Protein AF-A0A967JTA5-F1 (afdb_monomer)

Radius of gyration: 16.33 Å; Cα contacts (8 Å, |Δi|>4): 118; chains: 1; bounding box: 40×21×45 Å

Sequence (94 aa):
MLGPEAVQVYLVDEVQRVYRSQGVNINDRHIEVIVRQMMRKVRIEDAGDSDLLPSELVDRWTFEEMNARLIAEGGGPAVGVPVLLGVTKSSLST

Secondary structure (DSSP, 8-state):
---HHHHHHHHHHHHHHHHHHTT----HHHHHHHHHHHT-EEEEEE-TTSSPPTT-EEEHHHHHHHHHHHHHTTPPPPEEEEEPPPHHHHHH--

Structure (mmCIF, N/CA/C/O backbone):
data_AF-A0A967JTA5-F1
#
_entry.id   AF-A0A967JTA5-F1
#
loop_
_atom_site.group_PDB
_atom_site.id
_atom_site.type_symbol
_atom_site.label_atom_id
_atom_site.label_alt_id
_atom_site.label_comp_id
_atom_site.label_asym_id
_atom_site.label_entity_id
_atom_site.label_seq_id
_atom_site.pdbx_PDB_ins_code
_atom_site.Cartn_x
_atom_site.Cartn_y
_atom_site.Cartn_z
_atom_site.occupancy
_atom_site.B_iso_or_equiv
_atom_site.auth_seq_id
_atom_site.auth_comp_id
_atom_site.auth_asym_id
_atom_site.auth_atom_id
_atom_site.pdbx_PDB_model_num
ATOM 1 N N . MET A 1 1 ? -9.408 -13.570 -8.372 1.00 50.25 1 MET A N 1
ATOM 2 C CA . MET A 1 1 ? -9.030 -12.881 -7.119 1.00 50.25 1 MET A CA 1
ATOM 3 C C . MET A 1 1 ? -9.710 -11.527 -7.115 1.00 50.25 1 MET A C 1
ATOM 5 O O . MET A 1 1 ? -9.762 -10.905 -8.167 1.00 50.25 1 MET A O 1
ATOM 9 N N . LEU A 1 2 ? -10.276 -11.106 -5.986 1.00 65.12 2 LEU A N 1
ATOM 10 C CA . LEU A 1 2 ? -10.770 -9.739 -5.831 1.00 65.12 2 LEU A CA 1
ATOM 11 C C . LEU A 1 2 ? -9.555 -8.804 -5.645 1.00 65.12 2 LEU A C 1
ATOM 13 O O . LEU A 1 2 ? -8.604 -9.186 -4.966 1.00 65.12 2 LEU A O 1
ATOM 17 N N . GLY A 1 3 ? -9.549 -7.647 -6.314 1.00 81.25 3 GLY A N 1
ATOM 18 C CA . GLY A 1 3 ? -8.413 -6.713 -6.348 1.00 81.25 3 GLY A CA 1
ATOM 19 C C . GLY A 1 3 ? -8.216 -5.900 -5.056 1.00 81.25 3 GLY A C 1
ATOM 20 O O . GLY A 1 3 ? -8.980 -6.064 -4.100 1.00 81.25 3 GLY A O 1
ATOM 21 N N . PRO A 1 4 ? -7.212 -5.003 -5.015 1.00 82.44 4 PRO A N 1
ATOM 22 C CA . PRO A 1 4 ? -6.923 -4.133 -3.868 1.00 82.44 4 PRO A CA 1
ATOM 23 C C . PRO A 1 4 ? -8.144 -3.358 -3.352 1.00 82.44 4 PRO A C 1
ATOM 25 O O . PRO A 1 4 ? -8.312 -3.185 -2.148 1.00 82.44 4 PRO A O 1
ATOM 28 N N . GLU A 1 5 ? -9.039 -2.953 -4.248 1.00 86.88 5 GLU A N 1
ATOM 29 C CA . GLU A 1 5 ? -10.255 -2.206 -3.928 1.00 86.88 5 GLU A CA 1
ATOM 30 C C . GLU A 1 5 ? -11.208 -3.030 -3.052 1.00 86.88 5 GLU A C 1
ATOM 32 O O . GLU A 1 5 ? -11.794 -2.517 -2.102 1.00 86.88 5 GLU A O 1
ATOM 37 N N . ALA A 1 6 ? -11.324 -4.333 -3.314 1.00 89.38 6 ALA A N 1
ATOM 38 C CA . ALA A 1 6 ? -12.171 -5.210 -2.515 1.00 89.38 6 ALA A CA 1
ATOM 39 C C . ALA A 1 6 ? -11.596 -5.451 -1.114 1.00 89.38 6 ALA A C 1
ATOM 41 O O . ALA A 1 6 ? -12.351 -5.525 -0.147 1.00 89.38 6 ALA A O 1
ATOM 42 N N . VAL A 1 7 ? -10.265 -5.536 -0.996 1.00 88.69 7 VAL A N 1
ATOM 43 C CA . VAL A 1 7 ? -9.587 -5.625 0.306 1.00 88.69 7 VAL A CA 1
ATOM 44 C C . VAL A 1 7 ? -9.824 -4.347 1.107 1.00 88.69 7 VAL A C 1
ATOM 46 O O . VAL A 1 7 ? -10.131 -4.423 2.294 1.00 88.69 7 VAL A O 1
ATOM 49 N N . GLN A 1 8 ? -9.752 -3.180 0.463 1.00 89.19 8 GLN A N 1
ATOM 50 C CA . GLN A 1 8 ? -10.029 -1.902 1.112 1.00 89.19 8 GLN A CA 1
ATOM 51 C C . GLN A 1 8 ? -11.468 -1.827 1.639 1.00 89.19 8 GLN A C 1
ATOM 53 O O . GLN A 1 8 ? -11.663 -1.497 2.808 1.00 89.19 8 GLN A O 1
ATOM 58 N N . VAL A 1 9 ? -12.463 -2.172 0.813 1.00 92.50 9 VAL A N 1
ATOM 59 C CA . VAL A 1 9 ? -13.882 -2.178 1.218 1.00 92.50 9 VAL A CA 1
ATOM 60 C C . VAL A 1 9 ? -14.119 -3.139 2.381 1.00 92.50 9 VAL A C 1
ATOM 62 O O . VAL A 1 9 ? -14.757 -2.765 3.362 1.00 92.50 9 VAL A O 1
ATOM 65 N N . TYR A 1 10 ? -13.560 -4.348 2.301 1.00 93.88 10 TYR A N 1
ATOM 66 C CA . TYR A 1 10 ? -13.664 -5.338 3.369 1.00 93.88 10 TYR A CA 1
ATOM 67 C C . TYR A 1 10 ? -13.093 -4.811 4.692 1.00 93.88 10 TYR A C 1
ATOM 69 O O . TYR A 1 10 ? -13.760 -4.871 5.720 1.00 93.88 10 TYR A O 1
ATOM 77 N N . LEU A 1 11 ? -11.885 -4.239 4.676 1.00 93.25 11 LEU A N 1
ATOM 78 C CA . LEU A 1 11 ? -11.250 -3.718 5.890 1.00 93.25 11 LEU A CA 1
ATOM 79 C C . LEU A 1 11 ? -12.041 -2.565 6.516 1.00 93.25 11 LEU A C 1
ATOM 81 O O . LEU A 1 11 ? -12.138 -2.493 7.740 1.00 93.25 11 LEU A O 1
ATOM 85 N N . VAL A 1 12 ? -12.615 -1.680 5.696 1.00 94.88 12 VAL A N 1
ATOM 86 C CA . VAL A 1 12 ? -13.455 -0.585 6.195 1.00 94.88 12 VAL A CA 1
ATOM 87 C C . VAL A 1 12 ? -14.714 -1.132 6.869 1.00 94.88 12 VAL A C 1
ATOM 89 O O . VAL A 1 12 ? -15.002 -0.739 7.999 1.00 94.88 12 VAL A O 1
ATOM 92 N N . ASP A 1 13 ? -15.424 -2.070 6.234 1.00 94.88 13 ASP A N 1
ATOM 93 C CA . ASP A 1 13 ? -16.659 -2.646 6.786 1.00 94.88 13 ASP A CA 1
ATOM 94 C C . ASP A 1 13 ? -16.417 -3.418 8.094 1.00 94.88 13 ASP A C 1
ATOM 96 O O . ASP A 1 13 ? -17.137 -3.233 9.078 1.00 94.88 13 ASP A O 1
ATOM 100 N N . GLU A 1 14 ? -15.350 -4.219 8.151 1.00 95.19 14 GLU A N 1
ATOM 101 C CA . GLU A 1 14 ? -14.977 -4.992 9.340 1.00 95.19 14 GLU A CA 1
ATOM 102 C C . GLU A 1 14 ? -14.675 -4.092 10.546 1.00 95.19 14 GLU A 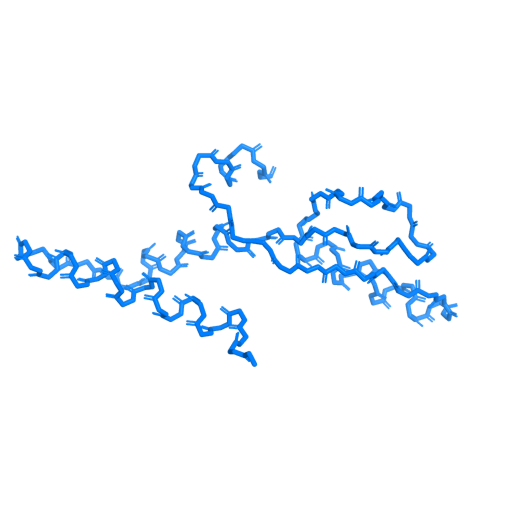C 1
ATOM 104 O O . GLU A 1 14 ? -15.190 -4.322 11.645 1.00 95.19 14 GLU A O 1
ATOM 109 N N . VAL A 1 15 ? -13.876 -3.036 10.349 1.00 93.62 15 VAL A N 1
ATOM 110 C CA . VAL A 1 15 ? -13.553 -2.075 11.416 1.00 93.62 15 VAL A CA 1
ATOM 111 C C . VAL A 1 15 ? -14.811 -1.320 11.839 1.00 93.62 15 VAL A C 1
ATOM 113 O O . VAL A 1 15 ? -15.080 -1.175 13.036 1.00 93.62 15 VAL A O 1
ATOM 116 N N . GLN A 1 16 ? -15.624 -0.895 10.873 1.00 94.25 16 GLN A N 1
ATOM 117 C CA . GLN A 1 16 ? -16.850 -0.156 11.134 1.00 94.25 16 GLN A CA 1
ATOM 118 C C . GLN A 1 16 ? -17.867 -0.987 11.927 1.00 94.25 16 GLN A C 1
ATOM 120 O O . GLN A 1 16 ? -18.517 -0.474 12.843 1.00 94.25 16 GLN A O 1
ATOM 125 N N . ARG A 1 17 ? -17.973 -2.290 11.648 1.00 94.94 17 ARG A N 1
ATOM 126 C CA . ARG A 1 17 ? -18.842 -3.209 12.394 1.00 94.94 17 ARG A CA 1
ATOM 127 C C . ARG A 1 17 ? -18.472 -3.284 13.875 1.00 94.94 17 ARG A C 1
ATOM 129 O O . ARG A 1 17 ? -19.368 -3.304 14.720 1.00 94.94 17 ARG A O 1
ATOM 136 N N . VAL A 1 18 ? -17.179 -3.285 14.202 1.00 95.31 18 VAL A N 1
ATOM 137 C CA . VAL A 1 18 ? -16.713 -3.307 15.596 1.00 95.31 18 VAL A CA 1
ATOM 138 C C . VAL A 1 18 ? -17.111 -2.022 16.323 1.00 95.31 18 VAL A C 1
ATOM 140 O O . VAL A 1 18 ? -17.711 -2.106 17.394 1.00 95.31 18 VAL A O 1
ATOM 143 N N . TYR A 1 19 ? -16.883 -0.844 15.736 1.00 93.81 19 TYR A N 1
ATOM 144 C CA . TYR A 1 19 ? -17.287 0.426 16.357 1.00 93.81 19 TYR A CA 1
ATOM 145 C C . TYR A 1 19 ? -18.804 0.541 16.541 1.00 93.81 19 TYR A C 1
ATOM 147 O O . TYR A 1 19 ? -19.267 0.896 17.628 1.00 93.81 19 TYR A O 1
ATOM 155 N N . ARG A 1 20 ? -19.587 0.133 15.533 1.00 92.75 20 ARG A N 1
ATOM 156 C CA . ARG A 1 20 ? -21.055 0.090 15.628 1.00 92.75 20 ARG A CA 1
ATOM 157 C C . ARG A 1 20 ? -21.530 -0.822 16.761 1.00 92.75 20 ARG A C 1
ATOM 159 O O . ARG A 1 20 ? -22.444 -0.444 17.489 1.00 92.75 20 ARG A O 1
ATOM 166 N N . SER A 1 21 ? -20.897 -1.984 16.956 1.00 95.00 21 SER A N 1
ATOM 167 C CA . SER A 1 21 ? -21.238 -2.911 18.052 1.00 95.00 21 SER A CA 1
ATOM 168 C C . SER A 1 21 ? -20.996 -2.328 19.450 1.00 95.00 21 SER A C 1
ATOM 170 O O . SER A 1 21 ? -21.651 -2.733 20.405 1.00 95.00 21 SER A O 1
ATOM 172 N N . GLN A 1 22 ? -20.103 -1.341 19.562 1.00 93.88 22 GLN A N 1
ATOM 173 C CA . GLN A 1 22 ? -19.801 -0.622 20.802 1.00 93.88 22 GLN A CA 1
ATOM 174 C C . GLN A 1 22 ? -20.639 0.660 20.962 1.00 93.88 22 GLN A C 1
ATOM 176 O O . GLN A 1 22 ? -20.422 1.426 21.898 1.00 93.88 22 GLN A O 1
ATOM 181 N N . GLY A 1 23 ? -21.582 0.918 20.048 1.00 93.06 23 GLY A N 1
ATOM 182 C CA . GLY A 1 23 ? -22.397 2.134 20.040 1.00 93.06 23 GLY A CA 1
ATOM 183 C C . GLY A 1 23 ? -21.631 3.396 19.630 1.00 93.06 23 GLY A C 1
ATOM 184 O O . GLY A 1 23 ? -22.126 4.502 19.834 1.00 93.06 23 GLY A O 1
ATOM 185 N N . VAL A 1 24 ? -20.434 3.252 19.053 1.00 95.31 24 VAL A N 1
ATOM 186 C CA . VAL A 1 24 ? -19.606 4.375 18.604 1.00 95.31 24 VAL A CA 1
ATOM 187 C C . VAL A 1 24 ? -19.864 4.630 17.125 1.00 95.31 24 VAL A C 1
ATOM 189 O O . VAL A 1 24 ? -19.684 3.748 16.285 1.00 95.31 24 VAL A O 1
ATOM 192 N N . ASN A 1 25 ? -20.258 5.860 16.797 1.00 91.00 25 ASN A N 1
ATOM 193 C CA . ASN A 1 25 ? -20.362 6.308 15.414 1.00 91.00 25 ASN A CA 1
ATOM 194 C C . ASN A 1 25 ? -19.041 6.956 14.983 1.00 91.00 25 ASN A C 1
ATOM 196 O O . ASN A 1 25 ? -18.652 7.991 15.525 1.00 91.00 25 ASN A O 1
ATOM 200 N N . ILE A 1 26 ? -18.360 6.351 14.014 1.00 91.56 26 ILE A N 1
ATOM 201 C CA . ILE A 1 26 ? -17.140 6.880 13.403 1.00 91.56 26 ILE A CA 1
ATOM 202 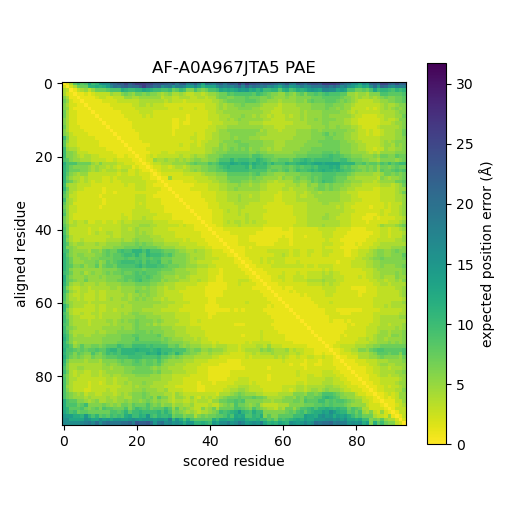C C . ILE A 1 26 ? -17.382 7.088 11.908 1.00 91.56 26 ILE A C 1
ATOM 204 O O . ILE A 1 26 ? -18.036 6.281 11.250 1.00 91.56 26 ILE A O 1
ATOM 208 N N . ASN A 1 27 ? -16.869 8.200 11.381 1.00 92.38 27 ASN A N 1
ATOM 209 C CA . ASN A 1 27 ? -16.946 8.495 9.957 1.00 92.38 27 ASN A CA 1
ATOM 210 C C . ASN A 1 27 ? -16.007 7.563 9.178 1.00 92.38 27 ASN A C 1
ATOM 212 O O . ASN A 1 27 ? -14.807 7.521 9.468 1.00 92.38 27 ASN A O 1
ATOM 216 N N . ASP A 1 28 ? -16.546 6.884 8.166 1.00 90.88 28 ASP A N 1
ATOM 217 C CA . ASP A 1 28 ? -15.825 5.926 7.320 1.00 90.88 28 ASP A CA 1
ATOM 218 C C . ASP A 1 28 ? -14.531 6.521 6.736 1.00 90.88 28 ASP A C 1
ATOM 220 O O . ASP A 1 28 ? -13.513 5.833 6.666 1.00 90.88 28 ASP A O 1
ATOM 224 N N . ARG A 1 29 ? -14.499 7.833 6.448 1.00 92.38 29 ARG A N 1
ATOM 225 C CA . ARG A 1 29 ? -13.316 8.537 5.925 1.00 92.38 29 ARG A CA 1
ATOM 226 C C . ARG A 1 29 ? -12.082 8.403 6.823 1.00 92.38 29 ARG A C 1
ATOM 228 O O . ARG A 1 29 ? -10.960 8.411 6.322 1.00 92.38 29 ARG A O 1
ATOM 235 N N . HIS A 1 30 ? -12.249 8.286 8.142 1.00 93.50 30 HIS A N 1
ATOM 236 C CA . HIS A 1 30 ? -11.116 8.066 9.048 1.00 93.50 30 HIS A CA 1
ATOM 237 C C . HIS A 1 30 ? -10.515 6.672 8.868 1.00 93.50 30 HIS A C 1
ATOM 239 O O . HIS A 1 30 ? -9.293 6.530 8.800 1.00 93.50 30 HIS A O 1
ATOM 245 N N . ILE A 1 31 ? -11.371 5.658 8.751 1.00 94.12 31 ILE A N 1
ATOM 246 C CA . ILE A 1 31 ? -10.956 4.272 8.544 1.00 94.12 31 ILE A CA 1
ATOM 247 C C . ILE A 1 31 ? -10.326 4.132 7.155 1.00 94.12 31 ILE A C 1
ATOM 249 O O . ILE A 1 31 ? -9.241 3.572 7.028 1.00 94.12 31 ILE A O 1
ATOM 253 N N . GLU A 1 32 ? -10.941 4.723 6.130 1.00 93.31 32 GLU A N 1
ATOM 254 C CA . GLU A 1 32 ? -10.422 4.742 4.760 1.00 93.31 32 GLU A CA 1
ATOM 25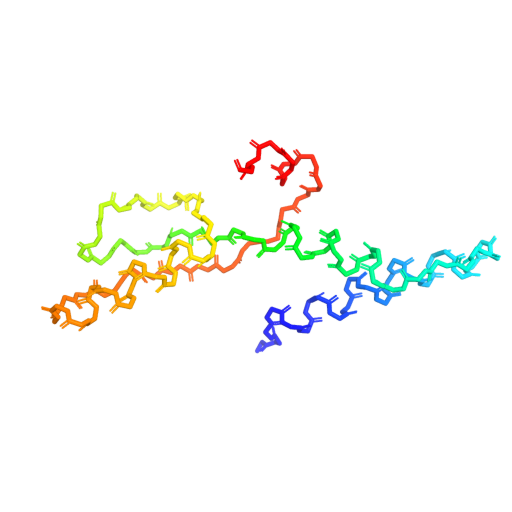5 C C . GLU A 1 32 ? -9.014 5.327 4.675 1.00 93.31 32 GLU A C 1
ATOM 257 O O . GLU A 1 32 ? -8.154 4.761 4.002 1.00 93.31 32 GLU A O 1
ATOM 262 N N . VAL A 1 33 ? -8.748 6.443 5.363 1.00 93.81 33 VAL A N 1
ATOM 263 C CA . VAL A 1 33 ? -7.414 7.058 5.370 1.00 93.81 33 VAL A CA 1
ATOM 264 C C . VAL A 1 33 ? -6.380 6.112 5.984 1.00 93.81 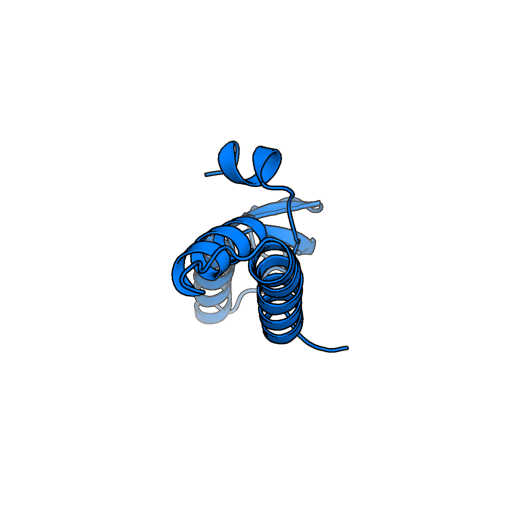33 VAL A C 1
ATOM 266 O O . VAL A 1 33 ? -5.287 5.987 5.431 1.00 93.81 33 VAL A O 1
ATOM 269 N N . ILE A 1 34 ? -6.716 5.411 7.072 1.00 92.56 34 ILE A N 1
ATOM 270 C CA . ILE A 1 34 ? -5.816 4.445 7.722 1.00 92.56 34 ILE A CA 1
ATOM 271 C C . ILE A 1 34 ? -5.573 3.235 6.814 1.00 92.56 34 ILE A C 1
ATOM 273 O O . ILE A 1 34 ? -4.421 2.891 6.550 1.00 92.56 34 ILE A O 1
ATOM 277 N N . VAL A 1 35 ? -6.636 2.622 6.284 1.00 92.88 35 VAL A N 1
ATOM 278 C CA . VAL A 1 35 ? -6.537 1.466 5.378 1.00 92.88 35 VAL A CA 1
ATOM 279 C C . VAL A 1 35 ? -5.746 1.833 4.124 1.00 92.88 35 VAL A C 1
ATOM 281 O O . VAL A 1 35 ? -4.882 1.069 3.692 1.00 92.88 35 VAL A O 1
ATOM 284 N N . ARG A 1 36 ? -5.945 3.043 3.586 1.00 90.81 36 ARG A N 1
ATOM 285 C CA . ARG A 1 36 ? -5.138 3.558 2.478 1.00 90.81 36 ARG A CA 1
ATOM 286 C C . ARG A 1 36 ? -3.658 3.568 2.841 1.00 90.81 36 ARG A C 1
ATOM 288 O O . ARG A 1 36 ? -2.880 3.091 2.028 1.00 90.81 36 ARG A O 1
ATOM 295 N N . GLN A 1 37 ? -3.262 4.056 4.024 1.00 91.50 37 GLN A N 1
ATOM 296 C CA . GLN A 1 37 ? -1.852 4.035 4.457 1.00 91.50 37 GLN A CA 1
ATOM 297 C C . GLN A 1 37 ? -1.289 2.612 4.564 1.00 91.50 37 GLN A C 1
ATOM 299 O O . GLN A 1 37 ? -0.150 2.374 4.163 1.00 91.50 37 GLN A O 1
ATOM 304 N N . MET A 1 38 ? -2.090 1.658 5.038 1.00 93.00 38 MET A N 1
ATOM 305 C CA . MET A 1 38 ? -1.696 0.250 5.147 1.00 93.00 38 MET A CA 1
ATOM 306 C C . MET A 1 38 ? -1.432 -0.409 3.782 1.00 93.00 38 MET A C 1
ATOM 308 O O . MET A 1 38 ? -0.645 -1.349 3.709 1.00 93.00 38 MET A O 1
ATOM 312 N N . MET A 1 39 ? -2.047 0.087 2.703 1.00 91.50 39 MET A N 1
ATOM 313 C CA . MET A 1 39 ? -1.955 -0.468 1.342 1.00 91.50 39 MET A CA 1
ATOM 314 C C . MET A 1 39 ? -1.034 0.326 0.398 1.00 91.50 39 MET A C 1
ATOM 316 O O . MET A 1 39 ? -1.070 0.134 -0.817 1.00 91.50 39 MET A O 1
ATOM 320 N N . ARG A 1 40 ? -0.209 1.242 0.924 1.00 92.38 40 ARG A N 1
ATOM 321 C CA . ARG A 1 40 ? 0.636 2.131 0.100 1.00 92.38 40 ARG A CA 1
ATOM 322 C C . ARG A 1 40 ? 1.849 1.472 -0.538 1.00 92.38 40 ARG A C 1
ATOM 324 O O . ARG A 1 40 ? 2.479 2.111 -1.374 1.00 92.38 40 ARG A O 1
ATOM 331 N N . LYS A 1 41 ? 2.231 0.264 -0.126 1.00 94.19 41 LYS A N 1
ATOM 332 C CA . LYS A 1 41 ? 3.486 -0.352 -0.564 1.00 94.19 41 LYS A CA 1
ATOM 333 C C . LYS A 1 41 ? 3.253 -1.452 -1.591 1.00 94.19 41 LYS A C 1
ATOM 335 O O . LYS A 1 41 ? 2.288 -2.212 -1.510 1.00 94.19 41 LYS A O 1
ATOM 340 N N . VAL A 1 42 ? 4.189 -1.546 -2.522 1.00 95.50 42 VAL A N 1
ATOM 341 C CA . VAL A 1 42 ? 4.318 -2.621 -3.501 1.00 95.50 42 VAL A CA 1
ATOM 342 C C . VAL A 1 42 ? 5.618 -3.350 -3.201 1.00 95.50 42 VAL A C 1
ATOM 344 O O . VAL A 1 42 ? 6.641 -2.716 -2.947 1.00 95.50 42 VAL A O 1
ATOM 347 N N . ARG A 1 43 ? 5.569 -4.681 -3.184 1.00 96.19 43 ARG A N 1
ATOM 348 C CA . ARG A 1 43 ? 6.758 -5.524 -3.090 1.00 96.19 43 ARG A CA 1
ATOM 349 C C . ARG A 1 43 ? 7.192 -5.929 -4.486 1.00 96.19 43 ARG A C 1
ATOM 351 O O . ARG A 1 43 ? 6.381 -6.490 -5.218 1.00 96.19 43 ARG A O 1
ATOM 358 N N . ILE A 1 44 ? 8.449 -5.680 -4.818 1.00 97.38 44 ILE A N 1
ATOM 359 C CA . ILE A 1 44 ? 9.001 -5.994 -6.135 1.00 97.38 44 ILE A CA 1
ATOM 360 C C . ILE A 1 44 ? 9.217 -7.502 -6.270 1.00 97.38 44 ILE A C 1
ATOM 362 O O . ILE A 1 44 ? 9.778 -8.143 -5.379 1.00 97.38 44 ILE A O 1
ATOM 366 N N . GLU A 1 45 ? 8.737 -8.065 -7.374 1.00 96.88 45 GLU A N 1
ATOM 367 C CA . GLU A 1 45 ? 8.971 -9.454 -7.781 1.00 96.88 45 GLU A CA 1
ATOM 368 C C . GLU A 1 45 ? 10.034 -9.524 -8.878 1.00 96.88 45 GLU A C 1
ATOM 370 O O . GLU A 1 45 ? 10.916 -10.377 -8.810 1.00 96.88 45 GLU A O 1
ATOM 375 N N . ASP A 1 46 ? 9.988 -8.586 -9.827 1.00 95.62 46 ASP A N 1
ATOM 376 C CA . ASP A 1 46 ? 10.966 -8.420 -10.901 1.00 95.62 46 ASP A CA 1
ATOM 377 C C . ASP A 1 46 ? 11.305 -6.933 -11.057 1.00 95.62 46 ASP A C 1
ATOM 379 O O . ASP A 1 46 ? 10.413 -6.082 -11.059 1.00 95.62 46 ASP A O 1
ATOM 383 N N . ALA A 1 47 ? 12.590 -6.617 -11.173 1.00 94.75 47 ALA A N 1
ATOM 384 C CA . ALA A 1 47 ? 13.065 -5.253 -11.342 1.00 94.75 47 ALA A CA 1
ATOM 385 C C . ALA A 1 47 ? 12.859 -4.724 -12.771 1.00 94.75 47 ALA A C 1
ATOM 387 O O . ALA A 1 47 ? 12.836 -3.507 -12.956 1.00 94.75 47 ALA A O 1
ATOM 388 N N . GLY A 1 48 ? 12.691 -5.591 -13.776 1.00 94.50 48 GLY A N 1
ATOM 389 C CA . GLY A 1 48 ? 12.745 -5.168 -15.177 1.00 94.50 48 GLY A CA 1
ATOM 390 C C . GLY A 1 48 ? 14.045 -4.408 -15.462 1.00 94.50 48 GLY A C 1
ATOM 391 O O . GLY A 1 48 ? 15.114 -4.823 -15.020 1.00 94.50 48 GLY A O 1
ATOM 392 N N . ASP A 1 49 ? 13.931 -3.260 -16.131 1.00 95.00 49 ASP A N 1
ATOM 393 C CA . ASP A 1 49 ? 15.058 -2.349 -16.387 1.00 95.00 49 ASP A CA 1
ATOM 394 C C . ASP A 1 49 ? 15.195 -1.243 -15.315 1.00 95.00 49 ASP A C 1
ATOM 396 O O . ASP A 1 49 ? 15.884 -0.245 -15.526 1.00 95.00 49 ASP A O 1
ATOM 400 N N . SER A 1 50 ? 14.515 -1.375 -14.169 1.00 94.38 50 SER A N 1
ATOM 401 C CA . SER A 1 50 ? 14.660 -0.445 -13.041 1.00 94.38 50 SER A CA 1
ATOM 402 C C . SER A 1 50 ? 15.841 -0.794 -12.129 1.00 94.38 50 SER A C 1
ATOM 404 O O . SER A 1 50 ? 16.310 -1.928 -12.100 1.00 94.38 50 SER A O 1
ATOM 406 N N . ASP A 1 51 ? 16.254 0.164 -11.296 1.00 93.19 51 ASP A N 1
ATOM 407 C CA . ASP A 1 51 ? 17.272 -0.044 -10.253 1.00 93.19 51 ASP A CA 1
ATOM 408 C C . ASP A 1 51 ? 16.717 -0.690 -8.964 1.00 93.19 51 ASP A C 1
ATOM 410 O O . ASP A 1 51 ? 17.399 -0.728 -7.938 1.00 93.19 51 ASP A O 1
ATOM 414 N N . LEU A 1 52 ? 15.463 -1.153 -8.977 1.00 94.88 52 LEU A N 1
ATOM 415 C CA . LEU A 1 52 ? 14.826 -1.743 -7.802 1.00 94.88 52 LEU A CA 1
ATOM 416 C C . LEU A 1 52 ? 15.363 -3.144 -7.508 1.00 94.88 52 LEU A C 1
ATOM 418 O O . LEU A 1 52 ? 15.778 -3.883 -8.400 1.00 94.88 52 LEU A O 1
ATOM 422 N N . LEU A 1 53 ? 15.289 -3.551 -6.244 1.00 94.56 53 LEU A N 1
ATOM 423 C CA . LEU A 1 53 ? 15.705 -4.884 -5.822 1.00 94.56 53 LEU A CA 1
ATOM 424 C C . LEU A 1 53 ? 14.502 -5.819 -5.623 1.00 94.56 53 LEU A C 1
ATOM 426 O O . LEU A 1 53 ? 13.465 -5.408 -5.096 1.00 94.56 53 LEU A O 1
ATOM 430 N N . PRO A 1 54 ? 14.627 -7.118 -5.951 1.00 93.19 54 PRO A N 1
ATOM 431 C CA . PRO A 1 54 ? 13.621 -8.104 -5.578 1.00 93.19 54 PRO A CA 1
ATOM 432 C C . PRO A 1 54 ? 13.335 -8.075 -4.072 1.00 93.19 54 PRO A C 1
ATOM 434 O O . PRO A 1 54 ? 14.242 -7.980 -3.246 1.00 93.19 54 PRO A O 1
ATOM 437 N N . SER A 1 55 ? 12.061 -8.209 -3.705 1.00 93.94 55 SER A N 1
ATOM 438 C CA . SER A 1 55 ? 11.544 -8.079 -2.333 1.00 93.94 55 SER A CA 1
ATOM 439 C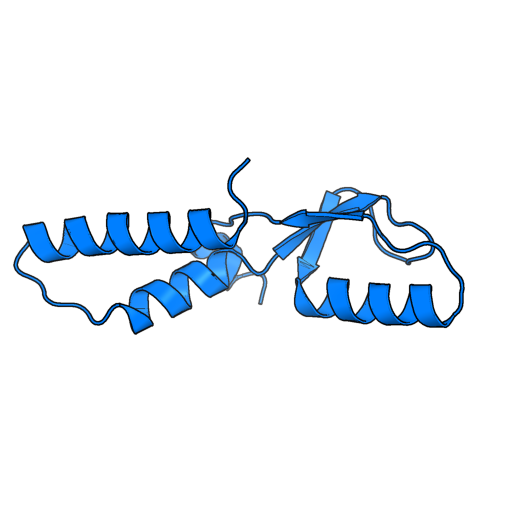 C . SER A 1 55 ? 11.623 -6.680 -1.706 1.00 93.94 55 SER A C 1
ATOM 441 O O . SER A 1 55 ? 11.162 -6.514 -0.572 1.00 93.94 55 SER A O 1
ATOM 443 N N . GLU A 1 56 ? 12.136 -5.672 -2.414 1.00 94.56 56 GLU A N 1
ATOM 444 C CA . GLU A 1 56 ? 12.094 -4.281 -1.965 1.00 94.56 56 GLU A CA 1
ATOM 445 C C . GLU A 1 56 ? 10.645 -3.795 -1.814 1.00 94.56 56 GLU A C 1
ATOM 447 O O . GLU A 1 56 ? 9.755 -4.194 -2.569 1.00 94.56 56 GLU A O 1
ATOM 452 N N . LEU A 1 57 ? 10.401 -2.948 -0.808 1.00 94.81 57 LEU A N 1
ATOM 453 C CA . LEU A 1 57 ? 9.108 -2.310 -0.575 1.00 94.81 57 LEU A CA 1
ATOM 454 C C . LEU A 1 57 ? 9.150 -0.859 -1.041 1.00 94.81 57 LEU A C 1
ATOM 456 O O . LEU A 1 57 ? 9.721 -0.003 -0.368 1.00 94.81 57 LEU A O 1
ATOM 460 N N . VAL A 1 58 ? 8.458 -0.574 -2.136 1.00 95.12 58 VAL A N 1
ATOM 461 C CA . VAL A 1 58 ? 8.418 0.755 -2.754 1.00 95.12 58 VAL A CA 1
ATOM 462 C C . VAL A 1 58 ? 7.036 1.372 -2.549 1.00 95.12 58 VAL A C 1
ATOM 464 O O . VAL A 1 58 ? 6.036 0.660 -2.433 1.00 95.12 58 VAL A O 1
ATOM 467 N N . ASP A 1 59 ? 6.957 2.702 -2.438 1.00 94.88 59 ASP A N 1
ATOM 468 C CA . ASP A 1 59 ? 5.658 3.381 -2.472 1.00 94.88 59 ASP A CA 1
ATOM 469 C C . ASP A 1 59 ? 4.988 3.159 -3.835 1.00 94.88 59 ASP A C 1
ATOM 471 O O . ASP A 1 59 ? 5.625 3.256 -4.882 1.00 94.88 59 ASP A O 1
ATOM 475 N N . ARG A 1 60 ? 3.694 2.833 -3.811 1.00 92.56 60 ARG A N 1
ATOM 476 C CA . ARG A 1 60 ? 2.909 2.506 -5.001 1.00 92.56 60 ARG A CA 1
ATOM 477 C C . ARG A 1 60 ? 2.957 3.616 -6.050 1.00 92.56 60 ARG A C 1
ATOM 479 O O . ARG A 1 60 ? 3.059 3.301 -7.228 1.00 92.56 60 ARG A O 1
ATOM 486 N N . TRP A 1 61 ? 2.915 4.883 -5.637 1.00 93.12 61 TRP A N 1
ATOM 487 C CA . TRP A 1 61 ? 2.951 6.013 -6.566 1.00 93.12 61 TRP A CA 1
ATOM 488 C C . TRP A 1 61 ? 4.309 6.111 -7.255 1.00 93.12 61 TRP A C 1
ATOM 490 O O . TRP A 1 61 ? 4.368 6.257 -8.470 1.00 93.12 61 TRP A O 1
ATOM 500 N N . THR A 1 62 ? 5.394 5.944 -6.495 1.00 94.50 62 THR A N 1
ATOM 501 C CA . THR A 1 62 ? 6.758 5.912 -7.038 1.00 94.5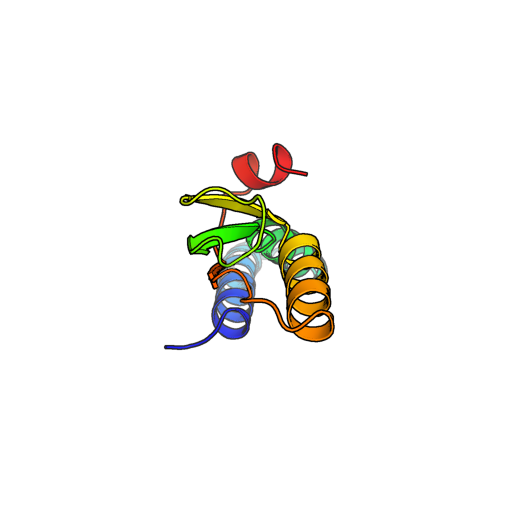0 62 THR A CA 1
ATOM 502 C C . THR A 1 62 ? 6.953 4.744 -8.002 1.00 94.50 62 THR A C 1
ATOM 504 O O . THR A 1 62 ? 7.539 4.920 -9.066 1.00 94.50 62 THR A O 1
ATOM 507 N N . PHE A 1 63 ? 6.432 3.562 -7.663 1.00 95.94 63 PHE A N 1
ATOM 508 C CA . PHE A 1 63 ? 6.471 2.388 -8.535 1.00 95.94 63 PHE A CA 1
ATOM 509 C C . PHE A 1 63 ? 5.714 2.625 -9.852 1.00 95.94 63 PHE A C 1
ATOM 511 O O . PHE A 1 63 ? 6.247 2.350 -10.926 1.00 95.94 63 PHE A O 1
ATOM 518 N N . GLU A 1 64 ? 4.493 3.165 -9.782 1.00 95.38 64 GLU A N 1
ATOM 519 C CA . GLU A 1 64 ? 3.665 3.462 -10.958 1.00 95.38 64 GLU A CA 1
ATOM 520 C C . GLU A 1 64 ? 4.307 4.536 -11.856 1.00 95.38 64 GLU A C 1
ATOM 522 O O . GLU A 1 64 ? 4.359 4.361 -13.073 1.00 95.38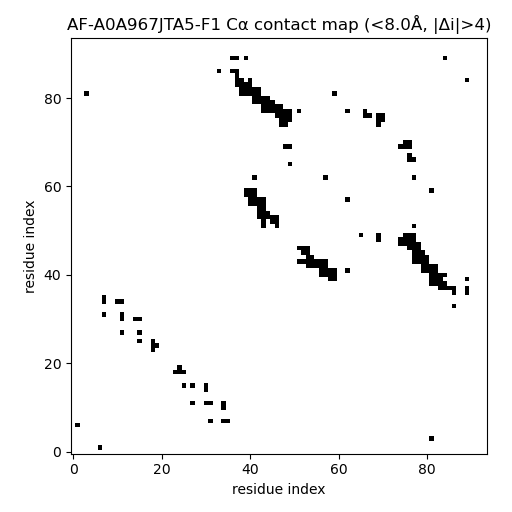 64 GLU A O 1
ATOM 527 N N . GLU A 1 65 ? 4.849 5.609 -11.274 1.00 96.69 65 GLU A N 1
ATOM 528 C CA . GLU A 1 65 ? 5.536 6.684 -12.003 1.00 96.69 65 GLU A CA 1
ATOM 529 C C . GLU A 1 65 ? 6.811 6.186 -12.697 1.00 96.69 65 GLU A C 1
ATOM 531 O O . GLU A 1 65 ? 7.028 6.445 -13.883 1.00 96.69 65 GLU A O 1
ATOM 536 N N . MET A 1 66 ? 7.638 5.425 -11.978 1.00 96.50 66 MET A N 1
ATOM 537 C CA . MET A 1 66 ? 8.858 4.835 -12.522 1.00 96.50 66 MET A CA 1
ATOM 538 C C . MET A 1 66 ? 8.549 3.892 -13.690 1.00 96.50 66 MET A C 1
ATOM 540 O O . MET A 1 66 ? 9.187 3.986 -14.738 1.00 96.50 66 MET A O 1
ATOM 544 N N . ASN A 1 67 ? 7.549 3.019 -13.544 1.00 97.00 67 ASN A N 1
ATOM 545 C CA . ASN A 1 67 ? 7.137 2.120 -14.619 1.00 97.00 67 ASN A CA 1
ATOM 546 C C . ASN A 1 67 ? 6.579 2.870 -15.826 1.00 97.00 67 ASN A C 1
ATOM 548 O O . ASN A 1 67 ? 6.892 2.510 -16.959 1.00 97.00 67 ASN A O 1
ATOM 552 N N . ALA A 1 68 ? 5.794 3.928 -15.609 1.00 97.06 68 ALA A N 1
ATOM 553 C CA . ALA A 1 68 ? 5.309 4.768 -16.698 1.00 97.06 68 ALA A CA 1
ATOM 554 C C . ALA A 1 68 ? 6.470 5.387 -17.496 1.00 97.06 68 ALA A C 1
ATOM 556 O O . ALA A 1 68 ? 6.412 5.420 -18.726 1.00 97.06 68 ALA A O 1
ATOM 557 N N . ARG A 1 69 ? 7.545 5.814 -16.816 1.00 96.50 69 ARG A N 1
ATOM 558 C CA . ARG A 1 69 ? 8.765 6.319 -17.464 1.00 96.50 69 ARG A CA 1
ATOM 559 C C . ARG A 1 69 ? 9.485 5.237 -18.272 1.00 96.50 69 ARG A C 1
ATOM 561 O O . ARG A 1 69 ? 9.757 5.463 -19.445 1.00 96.50 69 ARG A O 1
ATOM 568 N N . LEU A 1 70 ? 9.741 4.067 -17.682 1.00 95.94 70 LEU A N 1
ATOM 569 C CA . LEU A 1 70 ? 10.429 2.961 -18.369 1.00 95.94 70 LEU A CA 1
ATOM 570 C C . LEU A 1 70 ? 9.687 2.531 -19.637 1.00 95.94 70 LEU A C 1
ATOM 572 O O . LEU A 1 70 ? 10.298 2.362 -20.688 1.00 95.94 70 LEU A O 1
ATOM 576 N N . ILE A 1 71 ? 8.357 2.441 -19.564 1.00 96.31 71 ILE A N 1
ATOM 577 C CA . ILE A 1 71 ? 7.517 2.118 -20.722 1.00 96.31 71 ILE A CA 1
ATOM 578 C C . ILE A 1 71 ? 7.629 3.203 -21.802 1.00 96.31 71 ILE A C 1
ATOM 580 O O . ILE A 1 71 ? 7.726 2.878 -22.984 1.00 96.31 71 ILE A O 1
ATOM 584 N N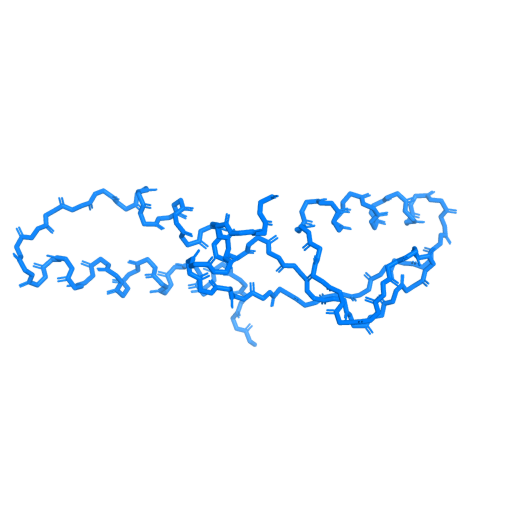 . ALA A 1 72 ? 7.631 4.484 -21.421 1.00 96.38 72 ALA A N 1
ATOM 585 C CA . ALA A 1 72 ? 7.773 5.592 -22.367 1.00 96.38 72 ALA A CA 1
ATOM 586 C C . ALA A 1 72 ? 9.146 5.611 -23.067 1.00 96.38 72 ALA A C 1
ATOM 588 O O . ALA A 1 72 ? 9.243 6.035 -24.217 1.00 96.38 72 ALA A O 1
ATOM 589 N N . GLU A 1 73 ? 10.186 5.125 -22.392 1.00 96.00 73 GLU A N 1
ATOM 590 C CA . GLU A 1 73 ? 11.549 4.978 -22.920 1.00 96.00 73 GLU A CA 1
ATOM 591 C C . GLU A 1 73 ? 11.747 3.671 -23.717 1.00 96.00 73 GLU A C 1
ATOM 593 O O . GLU A 1 73 ? 12.794 3.475 -24.333 1.00 96.00 73 GLU A O 1
ATOM 598 N N . GLY A 1 74 ? 10.734 2.795 -23.760 1.00 95.12 74 GLY A N 1
ATOM 599 C CA . GLY A 1 74 ? 10.770 1.511 -24.467 1.00 95.12 74 GLY A CA 1
ATOM 600 C C . GLY A 1 74 ? 11.448 0.373 -23.695 1.00 95.12 74 GLY A C 1
ATOM 601 O O . GLY A 1 74 ? 11.726 -0.669 -24.289 1.00 95.12 74 GLY A O 1
ATOM 602 N N . GLY A 1 75 ? 11.714 0.566 -22.403 1.00 95.00 75 GLY A N 1
ATOM 603 C CA . GLY A 1 75 ? 12.274 -0.441 -21.504 1.00 95.00 75 GLY A CA 1
ATOM 604 C C . GLY A 1 75 ? 11.225 -1.374 -20.889 1.00 95.00 75 GLY A C 1
ATOM 605 O O . GLY A 1 75 ? 10.011 -1.182 -21.015 1.00 95.00 75 GLY A O 1
ATOM 606 N N . GLY A 1 76 ? 11.711 -2.399 -20.195 1.00 95.50 76 GLY A N 1
ATOM 607 C CA . GLY A 1 76 ? 10.916 -3.351 -19.431 1.00 95.50 76 GLY A CA 1
ATOM 608 C C . GLY A 1 76 ? 10.468 -2.775 -18.080 1.00 95.50 76 GLY A C 1
ATOM 609 O O . GLY A 1 76 ? 11.320 -2.395 -17.273 1.00 95.50 76 GLY A O 1
ATOM 610 N N . PRO A 1 77 ? 9.156 -2.719 -17.781 1.00 96.62 77 PRO A N 1
ATOM 611 C CA . PRO A 1 77 ? 8.675 -2.264 -16.481 1.00 96.62 77 PRO A CA 1
ATOM 612 C C . PRO A 1 77 ? 8.990 -3.281 -15.379 1.00 96.62 77 PRO A C 1
ATOM 614 O O . PRO A 1 77 ? 8.992 -4.491 -15.610 1.00 96.62 77 PRO A O 1
ATOM 617 N N . ALA A 1 78 ? 9.162 -2.790 -14.156 1.00 96.88 78 ALA A N 1
ATOM 618 C CA . ALA A 1 78 ? 9.236 -3.625 -12.968 1.00 96.88 78 ALA A CA 1
ATOM 619 C C . ALA A 1 78 ? 7.875 -4.276 -12.670 1.00 96.88 78 ALA A C 1
ATOM 621 O O . ALA A 1 78 ? 6.814 -3.660 -12.833 1.00 96.88 78 ALA A O 1
ATOM 622 N N . VAL A 1 79 ? 7.898 -5.503 -12.157 1.00 96.81 79 VAL A N 1
ATOM 623 C CA . VAL A 1 79 ? 6.715 -6.238 -11.702 1.00 96.81 79 VAL A CA 1
ATOM 624 C C . VAL A 1 79 ? 6.702 -6.256 -10.183 1.00 96.81 79 VAL A C 1
ATOM 626 O O . VAL A 1 79 ? 7.694 -6.583 -9.533 1.00 96.81 79 VAL A O 1
ATOM 629 N N . GLY A 1 80 ? 5.559 -5.925 -9.593 1.00 95.56 80 GLY A N 1
ATOM 630 C CA . GLY A 1 80 ? 5.399 -5.931 -8.150 1.00 95.56 80 GLY A CA 1
ATOM 631 C C . GLY A 1 80 ? 3.972 -6.230 -7.730 1.00 95.56 80 GLY A C 1
ATOM 632 O O . GLY A 1 80 ? 3.018 -6.021 -8.480 1.00 95.56 80 GLY A O 1
ATOM 633 N N . VAL A 1 81 ? 3.831 -6.707 -6.497 1.00 93.88 81 VAL A N 1
ATOM 634 C CA . VAL A 1 81 ? 2.543 -7.062 -5.899 1.00 93.88 81 VAL A CA 1
ATOM 635 C C . VAL A 1 81 ? 2.200 -6.121 -4.744 1.00 93.88 81 VAL A C 1
ATOM 637 O O . VAL A 1 81 ? 3.056 -5.854 -3.892 1.00 93.88 81 VAL A O 1
ATOM 640 N N . PRO A 1 82 ? 0.956 -5.611 -4.665 1.00 92.25 82 PRO A N 1
ATOM 641 C CA . PRO A 1 82 ? 0.513 -4.810 -3.530 1.00 92.25 82 PRO A CA 1
ATOM 642 C C . PRO A 1 82 ? 0.663 -5.579 -2.216 1.00 92.25 82 PRO A C 1
ATOM 644 O O . PRO A 1 82 ? 0.365 -6.774 -2.145 1.00 92.25 82 PRO A O 1
ATOM 647 N N . VAL A 1 83 ? 1.088 -4.890 -1.157 1.00 92.62 83 VAL A N 1
ATOM 648 C CA . VAL A 1 83 ? 1.177 -5.477 0.183 1.00 92.62 83 VAL A CA 1
ATOM 649 C C . VAL A 1 83 ? 0.357 -4.694 1.196 1.00 92.62 83 VAL A C 1
ATOM 651 O O . VAL A 1 83 ? 0.379 -3.466 1.228 1.00 92.62 83 VAL A O 1
ATOM 654 N N . LEU A 1 84 ? -0.346 -5.430 2.057 1.00 91.75 84 LEU A N 1
ATOM 655 C CA . LEU A 1 84 ? -1.009 -4.876 3.229 1.00 91.75 84 LEU A CA 1
ATOM 656 C C . LEU A 1 84 ? -0.034 -4.905 4.411 1.00 91.75 84 LEU A C 1
ATOM 658 O O . LEU A 1 84 ? 0.399 -5.973 4.846 1.00 91.75 84 LEU A O 1
ATOM 662 N N . LEU A 1 85 ? 0.317 -3.732 4.929 1.00 92.38 85 LEU A N 1
ATOM 663 C CA . LEU A 1 85 ? 1.174 -3.573 6.099 1.00 92.38 85 LEU A CA 1
ATOM 664 C C . LEU A 1 85 ? 0.337 -3.232 7.332 1.00 92.38 85 LEU A C 1
ATOM 666 O O . LEU A 1 85 ? -0.622 -2.472 7.255 1.00 92.38 85 LEU A O 1
ATOM 670 N N . GLY A 1 86 ? 0.730 -3.756 8.494 1.00 91.19 86 GLY A N 1
ATOM 671 C CA . GLY A 1 86 ? 0.165 -3.313 9.770 1.00 91.19 86 GLY A CA 1
ATOM 672 C C . GLY A 1 86 ? 0.480 -1.838 10.044 1.00 91.19 86 GLY A C 1
ATOM 673 O O . GLY A 1 86 ? 1.515 -1.335 9.602 1.00 91.19 86 GLY A O 1
ATOM 674 N N . VAL A 1 87 ? -0.374 -1.170 10.826 1.00 88.19 87 VAL A N 1
ATOM 675 C CA . VAL A 1 87 ? -0.299 0.283 11.085 1.00 88.19 87 VAL A CA 1
ATOM 676 C C . VAL A 1 87 ? 1.084 0.755 11.552 1.00 88.19 87 VAL A C 1
ATOM 678 O O . VAL A 1 87 ? 1.623 1.711 10.997 1.00 88.19 87 VAL A O 1
ATOM 681 N N . THR A 1 88 ? 1.720 0.029 12.476 1.00 85.00 88 THR A N 1
ATOM 682 C CA . THR A 1 88 ? 3.063 0.345 12.996 1.00 85.00 88 THR A CA 1
ATOM 683 C C . THR A 1 88 ? 4.140 0.278 11.919 1.00 85.00 88 THR A C 1
ATOM 685 O O . THR A 1 88 ? 5.057 1.092 11.886 1.00 85.00 88 THR A O 1
ATOM 688 N N . LYS A 1 89 ? 4.042 -0.700 11.013 1.00 80.88 89 LYS A N 1
ATOM 689 C CA . LYS A 1 89 ? 5.008 -0.837 9.923 1.00 80.88 89 LYS A CA 1
ATOM 690 C C . LYS A 1 89 ? 4.766 0.235 8.862 1.00 80.88 89 LYS A C 1
ATOM 692 O O . LYS A 1 89 ? 5.726 0.829 8.389 1.00 80.88 89 LYS A O 1
ATOM 697 N N . SER A 1 90 ? 3.503 0.545 8.552 1.00 77.81 90 SER A N 1
ATOM 698 C CA . SER A 1 90 ? 3.173 1.624 7.613 1.00 77.81 90 SER A CA 1
ATOM 699 C C . SER A 1 90 ? 3.599 3.008 8.109 1.00 77.81 90 SER A C 1
ATOM 701 O O . SER A 1 90 ? 4.049 3.810 7.299 1.00 77.81 90 SER A O 1
ATOM 703 N N . SER A 1 91 ? 3.535 3.284 9.419 1.00 78.69 91 SER A N 1
ATOM 704 C CA . SER A 1 91 ? 3.923 4.589 9.978 1.00 78.69 91 SER A CA 1
ATOM 705 C C . SER A 1 91 ? 5.429 4.846 9.964 1.00 78.69 91 SER A C 1
ATOM 707 O O . SER A 1 91 ? 5.845 5.994 9.998 1.00 78.69 91 SER A O 1
ATOM 709 N N . LEU A 1 92 ? 6.245 3.789 9.942 1.00 77.56 92 LEU A N 1
ATOM 710 C CA . LEU A 1 92 ? 7.709 3.886 9.882 1.00 77.56 92 LEU A CA 1
ATOM 711 C C . LEU A 1 92 ? 8.241 3.912 8.445 1.00 77.56 92 LEU A C 1
ATOM 713 O O . LEU A 1 92 ? 9.422 4.151 8.233 1.00 77.56 92 LEU A O 1
ATOM 717 N N . SER A 1 93 ? 7.386 3.602 7.470 1.00 64.94 93 SER A N 1
ATOM 718 C CA . SER A 1 93 ? 7.746 3.483 6.054 1.00 64.94 93 SER A CA 1
ATOM 719 C C . SER A 1 93 ? 7.207 4.646 5.209 1.00 64.94 93 SER A C 1
ATOM 721 O O . SER A 1 93 ? 6.989 4.459 4.009 1.00 64.94 93 SER A O 1
ATOM 723 N N . THR A 1 94 ? 6.932 5.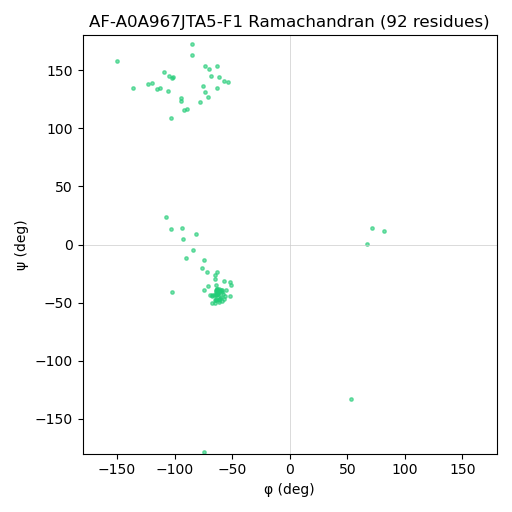800 5.826 1.00 58.88 94 THR A N 1
ATOM 724 C CA . THR A 1 94 ? 6.490 7.034 5.146 1.00 58.88 94 THR A CA 1
ATOM 725 C C . THR A 1 94 ? 7.556 7.635 4.260 1.00 58.88 94 THR A C 1
ATOM 727 O O . THR A 1 94 ? 8.715 7.698 4.720 1.00 58.88 94 THR A O 1
#

Foldseek 3Di:
DDDPVVVLVVQLVVVCVVCVVVVHDDDSVVSSVQQCLQFQWWAFCFQFPHPDDHRDIDGPVVLVVVQVVCVVVVTTRTDTHTGGHDSVVSVVVD

Solvent-accessible surface area (backbone atoms only — not comparable to full-atom values): 5324 Å² total; per-residue (Å²): 133,82,56,72,67,53,54,51,53,50,54,42,52,56,54,49,51,54,38,49,76,72,74,43,89,74,64,64,68,63,49,47,54,52,54,50,53,20,51,40,33,24,32,27,71,38,28,58,72,50,93,56,51,68,70,36,78,38,49,43,68,60,52,53,54,52,31,54,48,30,48,74,74,72,48,50,49,54,42,64,45,79,39,83,41,58,65,75,59,35,69,74,68,114

Nearest PDB structures (foldseek):
  5x22-assembly2_N  TM=9.717E-01  e=9.373E-11  Thermus thermophilus HB8
  4q4z-assembly1_D  TM=9.718E-01  e=1.583E-10  Thermus thermophilus HB8
  4oin-assembly1_D  TM=9.718E-01  e=1.690E-10  Thermus thermophilus HB8
  4oir-assembly1_D  TM=9.696E-01  e=1.690E-10  Thermus thermophilus HB8
  5x22-assembly1_D  TM=9.729E-01  e=2.056E-10  Thermus thermophilus HB8

pLDDT: mean 91.47, std 7.94, range [50.25, 97.38]

Mean predicted aligned error: 4.51 Å